Protein AF-A0A0D1YQV4-F1 (afdb_monomer)

Solvent-accessible surface area (backbone atoms only — not comparable to full-atom values): 5300 Å² total; per-residue (Å²): 132,82,82,80,51,70,55,59,49,33,53,49,52,36,55,50,46,54,54,51,51,53,48,48,54,52,49,48,52,52,44,51,52,50,48,54,50,53,71,70,69,55,96,49,102,57,44,67,62,52,48,53,51,51,55,49,52,45,53,50,53,52,52,51,48,57,56,44,52,57,54,41,51,54,33,47,53,53,33,51,52,39,52,51,54,58,47,51,55,50,68,77,54,66,131

Radius of gyration: 21.6 Å; Cα contacts (8 Å, |Δi|>4): 44; chains: 1; bounding box: 45×20×64 Å

Organism: NCBI:txid253628

Mean predicted aligned error: 5.51 Å

InterPro domains:
  IPR004226 Tubulin binding cofactor A [PF02970] (3-83)
  IPR004226 Tubulin binding cofactor A [PTHR21500] (3-83)
  IPR036126 Tubulin binding cofactor A superfamily [SSF46988] (6-83)

Foldseek 3Di:
DDDDDQLVVLVVQLVVLVVVLVVLVVVLVVLVVVLVVLVVPDDDPCSVVVNVVSVVVSVVSVVVSVVSVVSNVVSVVSNVVVVVVVVVVCVVDPD

Nearest PDB structures (foldseek):
  4j7k-assembly1_A  TM=8.235E-01  e=1.544E+00  Bacillus anthracis str. Sterne
  6ixe-assembly1_A  TM=8.505E-01  e=2.251E+00  Homo sapiens
  4j10-assembly1_A  TM=8.281E-01  e=1.985E+00  Bacillus anthracis str. Sterne
  5ofa-assembly1_B  TM=8.234E-01  e=3.082E+00  Homo sapiens
  6z6f-assembly1_C  TM=5.660E-01  e=5.095E+00  Saccharomyces cerevisiae S288C

Secondary structure (DSSP, 8-state):
-PPPPHHHHHHHHHHHHHHHHHHHHHHHHHHHHHHHHHHHH---TTHHHHHHHHHHHHHHHHHHHHHHHHHHHHHHHHHHHHHHHHHHHHHHS--

pLDDT: mean 91.84, std 10.11, range [60.81, 98.75]

Sequence (95 aa):
MAPPSKLAIATSVVRRLMKEEASYHKEIEQQQIRIQTMENSGDGENVEYELKQEKQALAETRTVLISMKGKIQKAINQLEEEIVCGALSRLWNPL

Structure (mmCIF, N/CA/C/O backbone):
data_AF-A0A0D1YQV4-F1
#
_entry.id   AF-A0A0D1YQV4-F1
#
loop_
_atom_site.group_PDB
_atom_site.id
_atom_site.type_symbol
_atom_site.label_atom_id
_atom_site.label_alt_id
_atom_site.label_comp_id
_atom_site.label_asym_id
_atom_site.label_entity_id
_atom_site.label_seq_id
_atom_site.pdbx_PDB_ins_code
_atom_site.Cartn_x
_atom_site.Cartn_y
_atom_site.Cartn_z
_atom_site.occupancy
_atom_site.B_iso_or_equiv
_atom_site.auth_seq_id
_atom_site.auth_comp_id
_atom_site.auth_asym_id
_atom_site.auth_atom_id
_atom_site.pdbx_PDB_model_num
ATOM 1 N N . MET A 1 1 ? 27.003 12.938 -12.833 1.00 80.56 1 MET A N 1
ATOM 2 C CA . MET A 1 1 ? 26.443 11.582 -13.048 1.00 80.56 1 MET A CA 1
ATOM 3 C C . MET A 1 1 ? 25.544 11.626 -14.269 1.00 80.56 1 MET A C 1
ATOM 5 O O . MET A 1 1 ? 24.892 12.644 -14.465 1.00 80.56 1 MET A O 1
ATOM 9 N N . ALA A 1 2 ? 25.525 10.569 -15.082 1.00 84.94 2 ALA A N 1
ATOM 10 C CA . ALA A 1 2 ? 24.562 10.461 -16.175 1.00 84.94 2 ALA A CA 1
ATOM 11 C C . ALA A 1 2 ? 23.140 10.256 -15.615 1.00 84.94 2 ALA A C 1
ATOM 13 O O . ALA A 1 2 ? 22.999 9.644 -14.549 1.00 84.94 2 ALA A O 1
ATOM 14 N N . PRO A 1 3 ? 22.095 10.761 -16.293 1.00 89.75 3 PRO A N 1
ATOM 15 C CA . PRO A 1 3 ? 20.719 10.511 -15.885 1.00 89.75 3 PRO A CA 1
ATOM 16 C C . PRO A 1 3 ? 20.381 9.011 -15.988 1.00 89.75 3 PRO A C 1
ATOM 18 O O . PRO A 1 3 ? 20.919 8.317 -16.855 1.00 89.75 3 PRO A O 1
ATOM 21 N N . PRO A 1 4 ? 19.495 8.490 -15.119 1.00 92.56 4 PRO A N 1
ATOM 22 C CA . PRO A 1 4 ? 19.059 7.101 -15.191 1.00 92.56 4 PRO A CA 1
ATOM 23 C C . PRO A 1 4 ? 18.291 6.825 -16.490 1.00 92.56 4 PRO A C 1
ATOM 25 O O . PRO A 1 4 ? 17.602 7.695 -17.022 1.00 92.56 4 PRO A O 1
ATOM 28 N N . SER A 1 5 ? 18.385 5.590 -16.988 1.00 94.62 5 SER A N 1
ATOM 29 C CA . SER A 1 5 ? 17.624 5.158 -18.163 1.00 94.62 5 SER A CA 1
ATOM 30 C C . SER A 1 5 ? 16.126 5.065 -17.860 1.00 94.62 5 SER A C 1
ATOM 32 O O . SER A 1 5 ? 15.720 4.879 -16.711 1.00 94.62 5 SER A O 1
ATOM 34 N N . LYS A 1 6 ? 15.291 5.122 -18.904 1.00 94.31 6 LYS A N 1
ATOM 35 C CA . LYS A 1 6 ? 13.835 4.949 -18.776 1.00 94.31 6 LYS A CA 1
ATOM 36 C C . LYS A 1 6 ? 13.461 3.623 -18.104 1.00 94.31 6 LYS A C 1
ATOM 38 O O . LYS A 1 6 ? 12.672 3.622 -17.164 1.00 94.31 6 LYS A O 1
ATOM 43 N N . LEU A 1 7 ? 14.124 2.527 -18.483 1.00 95.38 7 LEU A N 1
ATOM 44 C CA . LEU A 1 7 ? 13.963 1.218 -17.843 1.00 95.38 7 LEU A CA 1
ATOM 45 C C . LEU A 1 7 ? 14.301 1.247 -16.340 1.00 95.38 7 LEU A C 1
ATOM 47 O O . LEU A 1 7 ? 13.565 0.686 -15.524 1.00 95.38 7 LEU A O 1
ATOM 51 N N . ALA A 1 8 ? 15.393 1.919 -15.954 1.00 95.94 8 ALA A N 1
ATOM 52 C CA . ALA A 1 8 ? 15.778 2.051 -14.548 1.00 95.94 8 ALA A CA 1
ATOM 53 C C . ALA A 1 8 ? 14.753 2.878 -13.752 1.00 95.94 8 ALA A C 1
ATOM 55 O O . ALA A 1 8 ? 14.420 2.527 -12.617 1.00 95.94 8 ALA A O 1
ATOM 56 N N . ILE A 1 9 ? 14.210 3.938 -14.358 1.00 97.31 9 ILE A N 1
ATOM 57 C CA . ILE A 1 9 ? 13.140 4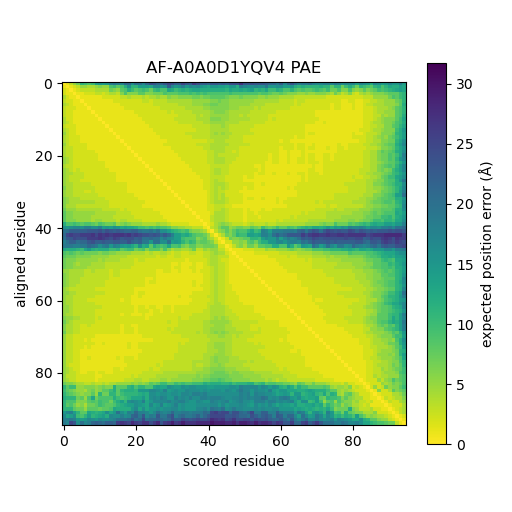.753 -13.771 1.00 97.31 9 ILE A CA 1
ATOM 58 C C . ILE A 1 9 ? 11.872 3.909 -13.583 1.00 97.31 9 ILE A C 1
ATOM 60 O O . ILE A 1 9 ? 11.362 3.840 -12.465 1.00 97.31 9 ILE A O 1
ATOM 64 N N . ALA A 1 10 ? 11.399 3.217 -14.625 1.00 97.38 10 ALA A N 1
ATOM 65 C CA . ALA A 1 10 ? 10.199 2.377 -14.565 1.00 97.38 10 ALA A CA 1
ATOM 66 C C . ALA A 1 10 ? 10.320 1.276 -13.494 1.00 97.38 10 ALA A C 1
ATOM 68 O O . ALA A 1 10 ? 9.420 1.091 -12.674 1.00 97.38 10 ALA A O 1
ATOM 69 N N . THR A 1 11 ? 11.486 0.625 -13.413 1.00 98.12 11 THR A N 1
ATOM 70 C CA . THR A 1 11 ? 11.782 -0.381 -12.378 1.00 98.12 11 THR A CA 1
ATOM 71 C C . THR A 1 11 ? 11.701 0.209 -10.965 1.00 98.12 11 THR A C 1
ATOM 73 O O . THR A 1 11 ? 11.169 -0.417 -10.045 1.00 98.12 11 THR A O 1
ATOM 76 N N . SER A 1 12 ? 12.228 1.422 -10.771 1.00 98.31 12 SER A N 1
ATOM 77 C CA . SER A 1 12 ? 12.196 2.117 -9.478 1.00 98.31 12 SER A CA 1
ATOM 78 C C . SER A 1 12 ? 10.769 2.465 -9.047 1.00 98.31 12 SER A C 1
ATOM 80 O O . SER A 1 12 ? 10.411 2.280 -7.880 1.00 98.31 12 SER A O 1
ATOM 82 N N . VAL A 1 13 ? 9.928 2.898 -9.993 1.00 98.44 13 VAL A N 1
ATOM 83 C CA . VAL A 1 13 ? 8.513 3.202 -9.741 1.00 98.44 13 VAL A CA 1
ATOM 84 C C . VAL A 1 13 ? 7.766 1.963 -9.248 1.00 98.44 13 VAL A C 1
ATOM 86 O O . VAL A 1 13 ? 7.159 2.030 -8.179 1.00 98.44 13 VAL A O 1
ATOM 89 N N . VAL A 1 14 ? 7.865 0.830 -9.956 1.00 98.31 14 VAL A N 1
ATOM 90 C CA . VAL A 1 14 ? 7.222 -0.433 -9.539 1.00 98.31 14 VAL A CA 1
ATOM 91 C C . VAL A 1 14 ? 7.689 -0.838 -8.140 1.00 98.31 14 VAL A C 1
ATOM 93 O O . VAL A 1 14 ? 6.869 -1.093 -7.260 1.00 98.31 14 VAL A O 1
ATOM 96 N N . ARG A 1 15 ? 9.005 -0.810 -7.886 1.00 98.62 15 ARG A N 1
ATOM 97 C CA . ARG A 1 15 ? 9.571 -1.173 -6.578 1.00 98.62 15 ARG A CA 1
ATOM 98 C C . ARG A 1 15 ? 9.024 -0.309 -5.443 1.00 98.62 15 ARG A C 1
ATOM 100 O O . ARG A 1 15 ? 8.769 -0.828 -4.358 1.00 98.62 15 ARG A O 1
ATOM 107 N N . ARG A 1 16 ? 8.883 1.003 -5.656 1.00 98.69 16 ARG A N 1
ATOM 108 C CA . ARG A 1 16 ? 8.338 1.912 -4.640 1.00 98.69 16 ARG A CA 1
ATOM 109 C C . ARG A 1 16 ? 6.867 1.613 -4.369 1.00 98.69 16 ARG A C 1
ATOM 111 O O . ARG A 1 16 ? 6.502 1.492 -3.206 1.00 98.69 16 ARG A O 1
ATOM 118 N N . LEU A 1 17 ? 6.063 1.446 -5.417 1.00 98.38 17 LEU A N 1
ATOM 119 C CA . LEU A 1 17 ? 4.633 1.173 -5.272 1.00 98.38 17 LEU A CA 1
ATOM 120 C C . LEU A 1 17 ? 4.375 -0.167 -4.570 1.00 98.38 17 LEU A C 1
ATOM 122 O O . LEU A 1 17 ? 3.532 -0.229 -3.687 1.00 98.38 17 LEU A O 1
ATOM 126 N N . MET A 1 18 ? 5.152 -1.214 -4.870 1.00 97.75 18 MET A N 1
ATOM 127 C CA . MET A 1 18 ? 5.048 -2.493 -4.152 1.00 97.75 18 MET A CA 1
ATOM 128 C C . MET A 1 18 ? 5.388 -2.365 -2.661 1.00 97.75 18 MET A C 1
ATOM 130 O O . MET A 1 18 ? 4.760 -3.002 -1.820 1.00 97.75 18 MET A O 1
ATOM 134 N N . LYS A 1 19 ? 6.385 -1.541 -2.305 1.00 98.38 19 LYS A N 1
ATOM 135 C CA . LYS A 1 19 ? 6.698 -1.268 -0.892 1.00 98.38 19 LYS A CA 1
ATOM 136 C C . LYS A 1 19 ? 5.560 -0.525 -0.194 1.00 98.38 19 LYS A C 1
ATOM 138 O O . LYS A 1 19 ? 5.285 -0.802 0.968 1.00 98.38 19 LYS A O 1
ATOM 143 N N . GLU A 1 20 ? 4.922 0.402 -0.898 1.00 98.31 20 GLU A N 1
ATOM 144 C CA . GLU A 1 20 ? 3.766 1.150 -0.406 1.00 98.31 20 GLU A CA 1
ATOM 145 C C . GLU A 1 20 ? 2.553 0.225 -0.205 1.00 98.31 20 GLU A C 1
ATOM 147 O O . GLU A 1 20 ? 1.991 0.184 0.885 1.00 98.31 20 GLU A O 1
ATOM 152 N N . GLU A 1 21 ? 2.221 -0.623 -1.183 1.00 97.88 21 GLU A N 1
ATOM 153 C CA . GLU A 1 21 ? 1.185 -1.660 -1.049 1.00 97.88 21 GLU A CA 1
ATOM 154 C C . GLU A 1 21 ? 1.451 -2.591 0.142 1.00 97.88 21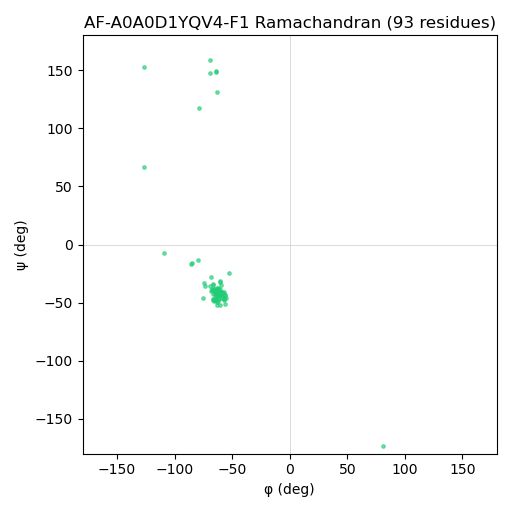 GLU A C 1
ATOM 156 O O . GLU A 1 21 ? 0.561 -2.832 0.959 1.00 97.88 21 GLU A O 1
ATOM 161 N N . ALA A 1 22 ? 2.692 -3.061 0.297 1.00 97.88 22 ALA A N 1
ATOM 162 C CA . ALA A 1 22 ? 3.078 -3.893 1.432 1.00 97.88 22 ALA A CA 1
ATOM 163 C C . ALA A 1 22 ? 2.895 -3.173 2.781 1.00 97.88 22 ALA A C 1
ATOM 165 O O . ALA A 1 22 ? 2.600 -3.822 3.785 1.00 97.88 22 ALA A O 1
ATOM 166 N N . SER A 1 23 ? 3.058 -1.846 2.824 1.00 98.31 23 SER A N 1
ATOM 167 C CA . SER A 1 23 ? 2.813 -1.065 4.040 1.00 98.31 23 SER A CA 1
ATOM 168 C C . SER A 1 23 ? 1.326 -1.020 4.406 1.00 98.31 23 SER A C 1
ATOM 170 O O . SER A 1 23 ? 0.996 -1.250 5.567 1.00 98.31 23 SER A O 1
ATOM 172 N N . TYR A 1 24 ? 0.430 -0.877 3.423 1.00 98.31 24 TYR A N 1
ATOM 173 C CA . TYR A 1 24 ? -1.017 -0.914 3.657 1.00 98.31 24 TYR A CA 1
ATOM 174 C C . TYR A 1 24 ? -1.511 -2.289 4.109 1.00 98.31 24 TYR A C 1
ATOM 176 O O . TYR A 1 24 ? -2.403 -2.374 4.949 1.00 98.31 24 TYR A O 1
ATOM 184 N N . HIS A 1 25 ? -0.915 -3.377 3.615 1.00 98.19 25 HIS A N 1
ATOM 185 C CA . HIS A 1 25 ? -1.216 -4.715 4.131 1.00 98.19 25 HIS A CA 1
ATOM 186 C C . HIS A 1 25 ? -0.878 -4.856 5.620 1.00 98.19 25 HIS A C 1
ATOM 188 O O . HIS A 1 25 ? -1.689 -5.385 6.378 1.00 98.19 25 HIS A O 1
ATOM 194 N N . LYS A 1 26 ? 0.284 -4.346 6.045 1.00 98.50 26 LYS A N 1
ATOM 195 C CA . LYS A 1 26 ? 0.678 -4.343 7.462 1.00 98.50 26 LYS A CA 1
ATOM 196 C C . LYS A 1 26 ? -0.231 -3.459 8.309 1.00 98.50 26 LYS A C 1
ATOM 198 O O . LYS A 1 26 ? -0.566 -3.824 9.428 1.00 98.50 26 LYS A O 1
ATOM 203 N N . GLU A 1 27 ? -0.628 -2.303 7.788 1.00 98.50 27 GLU A N 1
ATOM 204 C CA . GLU A 1 27 ? -1.542 -1.400 8.486 1.00 98.50 27 GLU A CA 1
ATOM 205 C C . GLU A 1 27 ? -2.913 -2.049 8.713 1.00 98.50 27 GLU A C 1
ATOM 207 O O . GLU A 1 27 ? -3.421 -2.009 9.831 1.00 98.50 27 GLU A O 1
ATOM 212 N N . ILE A 1 28 ? -3.457 -2.730 7.698 1.00 98.62 28 ILE A N 1
ATOM 213 C CA . ILE A 1 28 ? -4.705 -3.499 7.807 1.00 98.62 28 ILE A CA 1
ATOM 214 C C . ILE A 1 28 ? -4.605 -4.560 8.907 1.00 98.62 28 ILE A C 1
ATOM 216 O O . ILE A 1 28 ? -5.514 -4.670 9.726 1.00 98.62 28 ILE A O 1
ATOM 220 N N . GLU A 1 29 ? -3.510 -5.322 8.947 1.00 98.62 29 GLU A N 1
ATOM 221 C CA . GLU A 1 29 ? -3.282 -6.338 9.981 1.00 98.62 29 GLU A CA 1
ATOM 222 C C . GLU A 1 29 ? -3.272 -5.708 11.384 1.00 98.62 29 GLU A C 1
ATOM 224 O O . GLU A 1 29 ? -3.958 -6.175 12.292 1.00 98.62 29 GLU A O 1
ATOM 229 N N . GLN A 1 30 ? -2.564 -4.589 11.554 1.00 98.62 30 GLN A N 1
ATOM 230 C CA . GLN A 1 30 ? -2.504 -3.871 12.828 1.00 98.62 30 GLN A CA 1
ATOM 231 C C . GLN A 1 30 ? -3.866 -3.304 13.254 1.00 98.62 30 GLN A C 1
ATOM 233 O O . GLN A 1 30 ? -4.228 -3.413 14.425 1.00 98.62 30 GLN A O 1
ATOM 238 N N . GLN A 1 31 ? -4.629 -2.722 12.325 1.00 98.69 31 GLN A N 1
ATOM 239 C CA . GLN A 1 31 ? -5.990 -2.234 12.575 1.00 98.69 31 GLN A CA 1
ATOM 240 C C . GLN A 1 31 ? -6.915 -3.383 12.992 1.00 98.69 31 GLN A C 1
ATOM 242 O O . GLN A 1 31 ? -7.664 -3.256 13.957 1.00 98.69 31 GLN A O 1
ATOM 247 N N . GLN A 1 32 ? -6.831 -4.536 12.320 1.00 98.50 32 GLN A N 1
ATOM 248 C CA . GLN A 1 32 ? -7.612 -5.726 12.671 1.00 98.50 32 GLN A CA 1
ATOM 249 C C . GLN A 1 32 ? -7.291 -6.229 14.083 1.00 98.50 32 GLN A C 1
ATOM 251 O O . GLN A 1 32 ? -8.213 -6.530 14.839 1.00 98.50 32 GLN A O 1
ATOM 256 N N . ILE A 1 33 ? -6.011 -6.256 14.466 1.00 98.12 33 ILE A N 1
ATOM 257 C CA . ILE A 1 33 ? -5.586 -6.624 15.824 1.00 98.12 33 ILE A CA 1
ATOM 258 C C . ILE A 1 33 ? -6.142 -5.637 16.861 1.00 98.12 33 ILE A C 1
ATOM 260 O 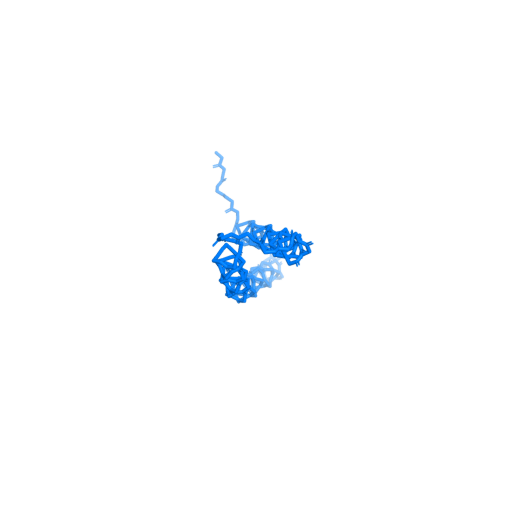O . ILE A 1 33 ? -6.652 -6.061 17.901 1.00 98.12 33 ILE A O 1
ATOM 264 N N . ARG A 1 34 ? -6.078 -4.323 16.595 1.00 96.56 34 ARG A N 1
ATOM 265 C CA . ARG A 1 34 ? -6.636 -3.299 17.496 1.00 96.56 34 ARG A CA 1
ATOM 266 C C . ARG A 1 34 ? -8.148 -3.436 17.652 1.00 96.56 34 ARG A C 1
ATOM 268 O O . ARG A 1 34 ? -8.630 -3.430 18.780 1.00 96.56 34 ARG A O 1
ATOM 275 N N . ILE A 1 35 ? -8.873 -3.632 16.550 1.00 96.69 35 ILE A N 1
ATOM 276 C CA . ILE A 1 35 ? -10.324 -3.879 16.548 1.00 96.69 35 ILE A CA 1
ATOM 277 C C . ILE A 1 35 ? -10.659 -5.092 17.413 1.00 96.69 35 ILE A C 1
ATOM 279 O O . ILE A 1 35 ? -11.471 -4.976 18.325 1.00 96.69 35 ILE A O 1
ATOM 283 N N . GLN A 1 36 ? -9.988 -6.223 17.187 1.00 96.19 36 GLN A N 1
ATOM 284 C CA . GLN A 1 36 ? -10.230 -7.443 17.955 1.00 96.19 36 GLN A CA 1
ATOM 285 C C . GLN A 1 36 ? -9.911 -7.255 19.445 1.00 96.19 36 GLN A C 1
ATOM 287 O O . GLN A 1 36 ? -10.615 -7.772 20.308 1.00 96.19 36 GLN A O 1
ATOM 292 N N . THR A 1 37 ? -8.859 -6.499 19.763 1.00 94.25 37 THR A N 1
ATOM 293 C CA . THR A 1 37 ? -8.503 -6.184 21.151 1.00 94.25 37 THR A CA 1
ATOM 294 C C . THR A 1 37 ? -9.605 -5.361 21.817 1.00 94.25 37 THR A C 1
ATOM 296 O O . THR A 1 37 ? -10.043 -5.722 22.907 1.00 94.25 37 THR A O 1
ATOM 299 N N . MET 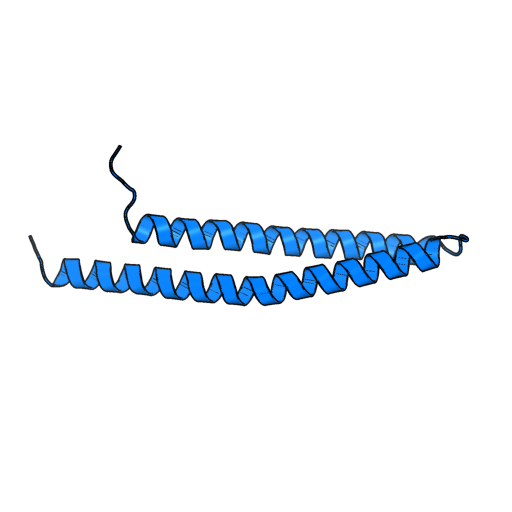A 1 38 ? -10.104 -4.310 21.158 1.00 93.44 38 MET A N 1
ATOM 300 C CA . MET A 1 38 ? -11.203 -3.483 21.673 1.00 93.44 38 MET A CA 1
ATOM 301 C C . MET A 1 38 ? -12.496 -4.287 21.848 1.00 93.44 38 MET A C 1
ATOM 303 O O . MET A 1 38 ? -13.126 -4.190 22.895 1.00 93.44 38 MET A O 1
ATOM 307 N N . GLU A 1 39 ? -12.845 -5.145 20.884 1.00 92.19 39 GLU A N 1
ATOM 308 C CA . GLU A 1 39 ? -14.019 -6.029 20.969 1.00 92.19 39 GLU A CA 1
ATOM 309 C C . GLU A 1 39 ? -13.947 -6.994 22.167 1.00 92.19 39 GLU A C 1
ATOM 311 O O . GLU A 1 39 ? -14.971 -7.302 22.773 1.00 92.19 39 GLU A O 1
ATOM 316 N N . ASN A 1 40 ? -12.744 -7.429 22.554 1.00 90.62 40 ASN A N 1
ATOM 317 C CA . ASN A 1 40 ? -12.530 -8.313 23.704 1.00 90.62 40 ASN A CA 1
ATOM 318 C C . ASN A 1 40 ? -12.418 -7.576 25.051 1.00 90.62 40 ASN A C 1
ATOM 320 O O . ASN A 1 40 ? -12.482 -8.220 26.097 1.00 90.62 40 ASN A O 1
ATOM 324 N N . SER A 1 41 ? -12.204 -6.257 25.043 1.00 83.56 41 SER A N 1
ATOM 325 C CA . SER A 1 41 ? -11.929 -5.468 26.255 1.00 83.56 41 SER A CA 1
ATOM 326 C C . SER A 1 41 ? -13.191 -5.128 27.066 1.00 83.56 41 SER A C 1
ATOM 328 O O . SER A 1 41 ? -13.072 -4.736 28.225 1.00 83.56 41 SER A O 1
ATOM 330 N N . GLY A 1 42 ? -14.387 -5.324 26.496 1.00 69.62 42 GLY A N 1
ATOM 331 C CA . GLY A 1 42 ? -15.677 -5.036 27.137 1.00 69.62 42 GLY A CA 1
ATOM 332 C C . GLY A 1 42 ? -16.093 -3.559 27.088 1.00 69.62 42 GLY A C 1
ATOM 333 O O . GLY A 1 42 ? -15.448 -2.737 26.436 1.00 69.62 42 GLY A O 1
ATOM 334 N N . ASP A 1 43 ? -17.194 -3.235 27.774 1.00 64.94 43 ASP A N 1
ATOM 335 C CA . ASP A 1 43 ? -17.823 -1.910 27.730 1.00 64.94 43 ASP A CA 1
ATOM 336 C C . ASP A 1 43 ? -17.088 -0.889 28.614 1.00 64.94 43 ASP A C 1
ATOM 338 O O . ASP A 1 43 ? -17.034 -1.001 29.840 1.00 64.94 43 ASP A O 1
ATOM 342 N N . GLY A 1 44 ? -16.564 0.153 27.972 1.00 66.44 44 GLY A N 1
ATOM 343 C CA . GLY A 1 44 ? -16.189 1.423 28.586 1.00 66.44 44 GLY A CA 1
ATOM 344 C C . GLY A 1 44 ? -16.868 2.559 27.824 1.00 66.44 44 GLY A C 1
ATOM 345 O O . GLY A 1 44 ? -17.137 2.417 26.633 1.00 66.44 44 GLY A O 1
ATOM 346 N N . GLU A 1 45 ? -17.129 3.688 28.489 1.00 71.62 45 GLU A N 1
ATOM 347 C CA . GLU A 1 45 ? -17.940 4.803 27.956 1.00 71.62 45 GLU A CA 1
ATOM 348 C C . GLU A 1 45 ? -17.474 5.311 26.573 1.00 71.62 45 GLU A C 1
ATOM 350 O O . GLU A 1 45 ? -18.278 5.825 25.800 1.00 71.62 45 GLU A O 1
ATOM 355 N N . ASN A 1 46 ? -16.198 5.102 26.222 1.00 81.88 46 ASN A N 1
ATOM 356 C CA . ASN A 1 46 ? -15.604 5.532 24.954 1.00 81.88 46 ASN A CA 1
ATOM 357 C C . ASN A 1 46 ? -15.270 4.394 23.964 1.00 81.88 46 ASN A C 1
ATOM 359 O O . ASN A 1 46 ? -14.907 4.667 22.819 1.00 81.88 46 ASN A O 1
ATOM 363 N N . VAL A 1 47 ? -15.393 3.123 24.369 1.00 87.06 47 VAL A N 1
ATOM 364 C CA . VAL A 1 47 ? -14.911 1.967 23.584 1.00 87.06 47 VAL A CA 1
ATOM 365 C C . VAL A 1 47 ? -15.712 1.789 22.293 1.00 87.06 47 VAL A C 1
ATOM 367 O O . VAL A 1 47 ? -15.137 1.518 21.242 1.00 87.06 47 VAL A O 1
ATOM 370 N N . GLU A 1 48 ? -17.031 1.996 22.329 1.00 89.81 48 GLU A N 1
ATOM 371 C CA . GLU A 1 48 ? -17.879 1.870 21.136 1.00 89.81 48 GLU A CA 1
ATOM 372 C C . GLU A 1 48 ? -17.540 2.930 20.075 1.00 89.81 48 GLU A C 1
ATOM 374 O O . GLU A 1 48 ? -17.465 2.633 18.876 1.00 89.81 48 GLU A O 1
ATOM 379 N N . TYR A 1 49 ? -17.284 4.166 20.514 1.00 92.81 49 TYR A N 1
ATOM 380 C CA . TYR A 1 49 ? -16.887 5.253 19.626 1.00 92.81 49 TYR A CA 1
ATOM 381 C C . TYR A 1 49 ? -15.513 4.988 18.998 1.00 92.81 49 TYR A C 1
ATOM 383 O O . TYR A 1 49 ? -15.362 5.090 17.778 1.00 92.81 49 TYR A O 1
ATOM 391 N N . GLU A 1 50 ? -14.528 4.589 19.805 1.00 93.69 50 GLU A N 1
ATOM 392 C CA . GLU A 1 50 ? -13.181 4.240 19.338 1.00 93.69 50 GLU A CA 1
ATOM 393 C C . GLU A 1 50 ? -13.205 3.055 18.361 1.00 93.69 50 GLU A C 1
ATOM 395 O O . GLU A 1 50 ? -12.592 3.115 17.291 1.00 93.69 50 GLU A O 1
ATOM 400 N N . LEU A 1 51 ? -13.998 2.020 18.653 1.00 95.50 51 LEU A N 1
ATOM 401 C CA . LEU A 1 51 ? -14.175 0.865 17.776 1.00 95.50 51 LEU A CA 1
ATOM 402 C C . LEU A 1 51 ? -14.765 1.259 16.417 1.00 95.50 51 LEU A C 1
ATOM 404 O O . LEU A 1 51 ? -14.319 0.769 15.375 1.00 95.50 51 LEU A O 1
ATOM 408 N N . LYS A 1 52 ? -15.767 2.145 16.406 1.00 95.69 52 LYS A N 1
ATOM 409 C CA . LYS A 1 52 ? -16.365 2.649 15.164 1.00 95.69 52 LYS A CA 1
ATOM 410 C C . LYS A 1 52 ? -15.347 3.427 14.331 1.00 95.69 52 LYS A C 1
ATOM 412 O O . LYS A 1 52 ? -15.287 3.225 13.117 1.00 95.69 52 LYS A O 1
ATOM 417 N N . GLN A 1 53 ? -14.541 4.269 14.973 1.00 97.50 53 GLN A N 1
ATOM 418 C CA . GLN A 1 53 ? -13.495 5.042 14.302 1.00 97.50 53 GLN A CA 1
ATOM 419 C C . GLN A 1 53 ? -12.417 4.137 13.702 1.00 97.50 53 GLN A C 1
ATOM 421 O O . GLN A 1 53 ? -12.049 4.310 12.542 1.00 97.50 53 GLN A O 1
ATOM 426 N N . GLU A 1 54 ? -11.969 3.119 14.433 1.00 97.88 54 GLU A N 1
ATOM 427 C CA . GLU A 1 54 ? -10.959 2.188 13.924 1.00 97.88 54 GLU A CA 1
ATOM 428 C C . GLU A 1 54 ? -11.497 1.336 12.762 1.00 97.88 54 GLU A C 1
ATOM 430 O O . GLU A 1 54 ? -10.800 1.109 11.771 1.00 97.88 54 GLU A O 1
ATOM 435 N N . LYS A 1 5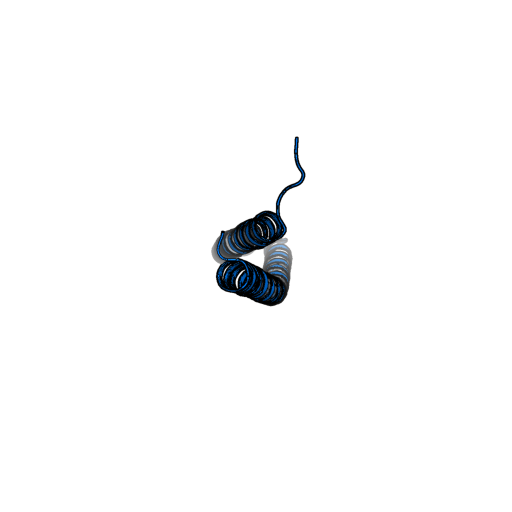5 ? -12.769 0.911 12.821 1.00 98.25 55 LYS A N 1
ATOM 436 C CA . LYS A 1 55 ? -13.439 0.217 11.704 1.00 98.25 55 LYS A CA 1
ATOM 437 C C . LYS A 1 55 ? -13.547 1.100 10.459 1.00 98.25 55 LYS A C 1
ATOM 439 O O . LYS A 1 55 ? -13.356 0.603 9.347 1.00 98.25 55 LYS A O 1
ATOM 444 N N . GLN A 1 56 ? -13.825 2.390 10.639 1.00 98.50 56 GLN A N 1
ATOM 445 C CA . GLN A 1 56 ? -13.848 3.363 9.548 1.00 98.50 56 GLN A CA 1
ATOM 446 C C . GLN A 1 56 ? -12.450 3.546 8.939 1.00 98.50 56 GLN A C 1
ATOM 448 O O . GLN A 1 56 ? -12.300 3.429 7.723 1.00 98.50 56 GLN A O 1
ATOM 453 N N . ALA A 1 57 ? -11.420 3.724 9.770 1.00 98.38 57 ALA A N 1
ATOM 454 C CA . ALA A 1 57 ? -10.033 3.821 9.315 1.00 98.38 57 ALA A CA 1
ATOM 455 C C . ALA A 1 57 ? -9.603 2.573 8.521 1.00 98.38 57 ALA A C 1
ATOM 457 O O . ALA A 1 57 ? -9.016 2.689 7.446 1.00 98.38 57 ALA A O 1
ATOM 458 N N . LEU A 1 58 ? -9.982 1.373 8.976 1.00 98.75 58 LEU A N 1
ATOM 459 C CA . LEU A 1 58 ? -9.735 0.128 8.244 1.00 98.75 58 LEU A CA 1
ATOM 460 C C . LEU A 1 58 ? -10.408 0.105 6.861 1.00 98.75 58 LEU A C 1
ATOM 462 O O . LEU A 1 58 ? -9.820 -0.371 5.883 1.00 98.75 58 LEU A O 1
ATOM 466 N N . ALA A 1 59 ? -11.642 0.600 6.753 1.00 98.62 59 ALA A N 1
ATOM 467 C CA . ALA A 1 59 ? -12.342 0.692 5.472 1.00 98.62 59 ALA A CA 1
ATOM 468 C C . ALA A 1 59 ? -11.651 1.677 4.509 1.00 98.62 59 ALA A C 1
ATOM 470 O O . ALA A 1 59 ? -11.529 1.401 3.309 1.00 98.62 59 ALA A O 1
ATOM 471 N N . GLU A 1 60 ? -11.143 2.791 5.031 1.00 98.62 60 GLU A N 1
ATOM 472 C CA . GLU A 1 60 ? -10.379 3.777 4.267 1.00 98.62 60 GLU A CA 1
ATOM 473 C C . GLU A 1 60 ? -9.048 3.197 3.774 1.00 98.62 60 GLU A C 1
ATOM 475 O O . GLU A 1 60 ? -8.775 3.246 2.572 1.00 98.62 60 GLU A O 1
ATOM 480 N N . THR A 1 61 ? -8.271 2.535 4.639 1.00 98.44 61 THR A N 1
ATOM 481 C CA . T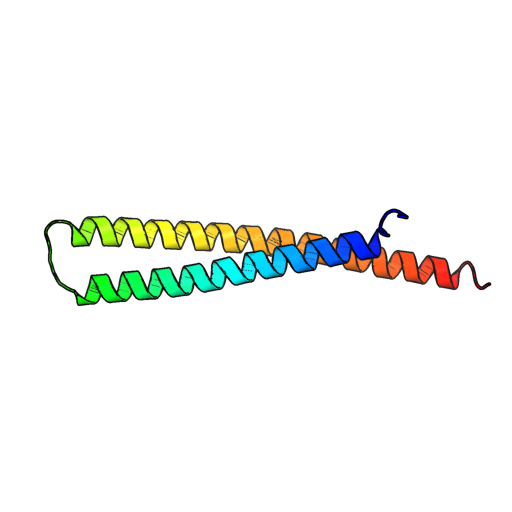HR A 1 61 ? -7.016 1.868 4.247 1.00 98.44 61 THR A CA 1
ATOM 482 C C . THR A 1 61 ? -7.258 0.810 3.163 1.00 98.44 61 THR A C 1
ATOM 484 O O . THR A 1 61 ? -6.518 0.737 2.179 1.00 98.44 61 THR A O 1
ATOM 487 N N . ARG A 1 62 ? -8.345 0.029 3.260 1.00 98.12 62 ARG A N 1
ATOM 488 C CA . ARG A 1 62 ? -8.741 -0.929 2.206 1.00 98.12 62 ARG A CA 1
ATOM 489 C C . ARG A 1 62 ? -9.081 -0.241 0.884 1.00 98.12 62 ARG A C 1
ATOM 491 O O . ARG A 1 62 ? -8.717 -0.747 -0.178 1.00 98.12 62 ARG A O 1
ATOM 498 N N . THR A 1 63 ? -9.741 0.912 0.934 1.00 97.88 63 THR A N 1
ATOM 499 C CA . THR A 1 63 ? -10.061 1.708 -0.261 1.00 97.88 63 THR A CA 1
ATOM 500 C C . THR A 1 63 ? -8.788 2.217 -0.937 1.00 97.88 63 THR A C 1
ATOM 502 O O . THR A 1 63 ? -8.639 2.108 -2.159 1.00 97.88 63 THR A O 1
ATOM 505 N N . VAL A 1 64 ? -7.825 2.699 -0.148 1.00 97.12 64 VAL A N 1
ATOM 506 C CA . VAL A 1 64 ? -6.509 3.112 -0.651 1.00 97.12 64 VAL A CA 1
ATOM 507 C C . VAL A 1 64 ? -5.772 1.933 -1.289 1.00 97.12 64 VAL A C 1
ATOM 509 O O . VAL A 1 64 ? -5.244 2.078 -2.393 1.00 97.12 64 VAL A O 1
ATOM 512 N N . LEU A 1 65 ? -5.800 0.751 -0.665 1.00 94.81 65 LEU A N 1
ATOM 513 C CA . LEU A 1 65 ? -5.180 -0.459 -1.209 1.00 94.81 65 LEU A CA 1
ATOM 514 C C . LEU A 1 65 ? -5.759 -0.845 -2.583 1.00 94.81 65 LEU A C 1
ATOM 516 O O . LEU A 1 65 ? -5.006 -1.201 -3.489 1.00 94.81 65 LEU A O 1
ATOM 520 N N . ILE A 1 66 ? -7.077 -0.732 -2.780 1.00 95.25 66 ILE A N 1
ATOM 521 C CA . ILE A 1 66 ? -7.714 -0.986 -4.087 1.00 95.25 66 ILE A CA 1
ATOM 522 C C . ILE A 1 66 ? -7.180 -0.015 -5.148 1.00 95.25 66 ILE A C 1
ATOM 524 O O . ILE A 1 66 ? -6.781 -0.441 -6.234 1.00 95.25 66 ILE A O 1
ATOM 528 N N . SER A 1 67 ? -7.116 1.282 -4.830 1.00 94.56 67 SER A N 1
ATOM 529 C CA . SER A 1 67 ? -6.536 2.291 -5.728 1.00 94.56 67 SER A CA 1
ATOM 530 C C . SER A 1 67 ? -5.059 2.003 -6.030 1.00 94.56 67 SER A C 1
ATOM 532 O O . SER A 1 67 ? -4.609 2.148 -7.171 1.00 94.56 67 SER A O 1
ATOM 534 N N . MET A 1 68 ? -4.304 1.538 -5.028 1.00 95.88 68 MET A N 1
ATOM 535 C CA . MET A 1 68 ? -2.885 1.213 -5.162 1.00 95.88 68 MET A CA 1
ATOM 536 C C . MET A 1 68 ? -2.637 0.086 -6.168 1.00 95.88 68 MET A C 1
ATOM 538 O O . MET A 1 68 ? -1.753 0.213 -7.015 1.00 95.88 68 MET A O 1
ATOM 542 N N . LYS A 1 69 ? -3.467 -0.963 -6.163 1.00 93.69 69 LYS A N 1
ATOM 543 C CA . LYS A 1 69 ? -3.369 -2.062 -7.139 1.00 93.69 69 LYS A CA 1
ATOM 544 C C . LYS A 1 69 ? -3.478 -1.571 -8.582 1.00 93.69 69 LYS A C 1
ATOM 546 O O . LYS A 1 69 ? -2.696 -1.987 -9.435 1.00 93.69 69 LYS A O 1
ATOM 551 N N . GLY A 1 70 ? -4.379 -0.624 -8.851 1.00 95.00 70 GLY A N 1
ATOM 552 C CA . GLY A 1 70 ? -4.497 0.003 -10.172 1.00 95.00 70 GLY A CA 1
ATOM 553 C C . GLY A 1 70 ? -3.237 0.778 -10.581 1.00 95.00 70 GLY A C 1
ATOM 554 O O . GLY A 1 70 ? -2.786 0.681 -11.724 1.00 95.00 70 GLY A O 1
ATOM 555 N N . LYS A 1 71 ? -2.622 1.510 -9.642 1.00 97.69 71 LYS A N 1
ATOM 556 C CA . LYS A 1 71 ? -1.357 2.231 -9.881 1.00 97.69 71 LYS A CA 1
ATOM 557 C C . LYS A 1 71 ? -0.201 1.272 -10.164 1.00 97.69 71 LYS A C 1
ATOM 559 O O . LYS A 1 71 ? 0.583 1.530 -11.076 1.00 97.69 71 LYS A O 1
ATOM 564 N N . ILE A 1 72 ? -0.114 0.173 -9.414 1.00 97.19 72 ILE A N 1
ATOM 565 C CA . ILE A 1 72 ? 0.896 -0.872 -9.614 1.00 97.19 72 ILE A CA 1
ATOM 566 C C . ILE A 1 72 ? 0.738 -1.504 -10.989 1.00 97.19 72 ILE A C 1
ATOM 568 O O . ILE A 1 72 ? 1.716 -1.562 -11.727 1.00 97.19 72 ILE A O 1
ATOM 572 N N . GLN A 1 73 ? -0.481 -1.891 -11.376 1.00 97.56 73 GLN A N 1
ATOM 573 C CA . GLN A 1 73 ? -0.714 -2.491 -12.687 1.00 97.56 73 GLN A CA 1
ATOM 574 C C . GLN A 1 73 ? -0.290 -1.553 -13.821 1.00 97.56 73 GLN A C 1
ATOM 576 O O . GLN A 1 73 ? 0.404 -1.966 -14.745 1.00 97.56 73 GLN A O 1
ATOM 581 N N . LYS A 1 74 ? -0.630 -0.262 -13.727 1.00 97.94 74 LYS A N 1
ATOM 582 C CA . LYS A 1 74 ? -0.190 0.732 -14.714 1.00 97.94 74 LYS A CA 1
ATOM 583 C C . LYS A 1 74 ? 1.339 0.851 -14.775 1.00 97.94 74 LYS A C 1
ATOM 585 O O . LYS A 1 74 ? 1.897 0.978 -15.861 1.00 97.94 74 LYS A O 1
ATOM 590 N N . ALA A 1 75 ? 2.016 0.815 -13.629 1.00 98.12 75 ALA A N 1
ATOM 591 C CA . ALA A 1 75 ? 3.474 0.871 -13.573 1.00 98.12 75 ALA A CA 1
ATOM 592 C C . ALA A 1 75 ? 4.139 -0.398 -14.133 1.00 98.12 75 ALA A C 1
ATOM 594 O O . ALA A 1 75 ? 5.185 -0.292 -14.770 1.00 98.12 75 ALA A O 1
ATOM 595 N N . ILE A 1 76 ? 3.532 -1.573 -13.930 1.00 97.88 76 ILE A N 1
ATOM 596 C CA . ILE A 1 76 ? 3.977 -2.839 -14.528 1.00 97.88 76 ILE A CA 1
ATOM 597 C C . ILE A 1 76 ? 3.864 -2.763 -16.050 1.00 97.88 76 ILE A C 1
ATOM 599 O O . ILE A 1 76 ? 4.862 -2.995 -16.724 1.00 97.88 76 ILE A O 1
ATOM 603 N N . ASN A 1 77 ? 2.717 -2.331 -16.582 1.00 97.50 77 ASN A N 1
ATOM 604 C CA . ASN A 1 77 ? 2.535 -2.176 -18.029 1.00 97.50 77 ASN A CA 1
ATOM 605 C C . ASN A 1 77 ? 3.605 -1.240 -18.628 1.00 97.50 77 ASN A C 1
ATOM 607 O O . ASN A 1 77 ? 4.219 -1.558 -19.642 1.00 97.50 77 ASN A O 1
ATOM 611 N N . GLN A 1 78 ?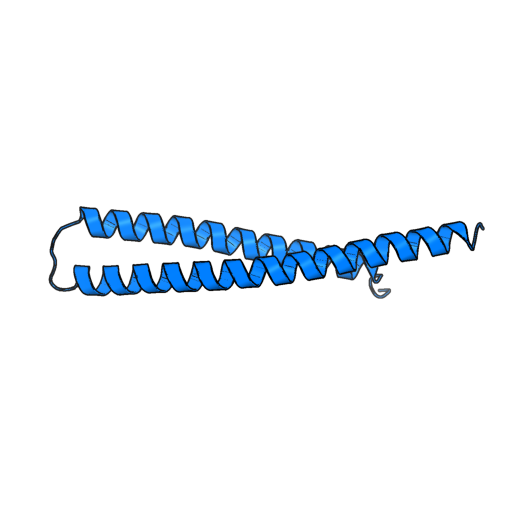 3.905 -0.119 -17.958 1.00 96.88 78 GLN A N 1
ATOM 612 C CA . GLN A 1 78 ? 4.961 0.799 -18.402 1.00 96.88 78 GLN A CA 1
ATOM 613 C C . GLN A 1 78 ? 6.356 0.156 -18.383 1.00 96.88 78 GLN A C 1
ATOM 615 O O . GLN A 1 78 ? 7.188 0.441 -19.245 1.00 96.88 78 GLN A O 1
ATOM 620 N N . LEU A 1 79 ? 6.643 -0.680 -17.383 1.00 97.56 79 LEU A N 1
ATOM 621 C CA . LEU A 1 79 ? 7.906 -1.406 -17.298 1.00 97.56 79 LEU A CA 1
ATOM 622 C C . LEU A 1 79 ? 8.032 -2.430 -18.434 1.00 97.56 79 LEU A C 1
ATOM 624 O O . LEU A 1 79 ? 9.093 -2.526 -19.048 1.00 97.56 79 LEU A O 1
ATOM 628 N N . GLU A 1 80 ? 6.959 -3.159 -18.733 1.00 96.56 80 GLU A N 1
ATOM 629 C CA . GLU A 1 80 ? 6.906 -4.120 -19.838 1.00 96.56 80 GLU A CA 1
ATOM 630 C C . GLU A 1 80 ? 7.138 -3.439 -21.195 1.00 96.56 80 GLU A C 1
ATOM 632 O O . GLU A 1 80 ? 7.948 -3.919 -21.990 1.00 96.56 80 GLU A O 1
ATOM 637 N N . GLU A 1 81 ? 6.522 -2.277 -21.431 1.00 95.44 81 GLU A N 1
ATOM 638 C CA . GLU A 1 81 ? 6.754 -1.464 -22.633 1.00 95.44 81 GLU A CA 1
ATOM 639 C C . GLU A 1 81 ? 8.234 -1.084 -22.802 1.00 95.44 81 GLU A C 1
ATOM 641 O O . GLU A 1 81 ? 8.802 -1.239 -23.886 1.00 95.44 81 GLU A O 1
ATOM 646 N N . GLU A 1 82 ? 8.890 -0.627 -21.731 1.00 94.88 82 GLU A N 1
ATOM 647 C CA . GLU A 1 82 ? 10.312 -0.257 -21.762 1.00 94.88 82 GLU A CA 1
ATOM 648 C C . GLU A 1 82 ? 11.224 -1.473 -22.007 1.00 94.88 82 GLU A C 1
ATOM 650 O O . GLU A 1 82 ? 12.247 -1.357 -22.691 1.00 94.88 82 GLU A O 1
ATOM 655 N N . ILE A 1 83 ? 10.851 -2.657 -21.506 1.00 94.44 83 ILE A N 1
ATOM 656 C CA . ILE A 1 83 ? 11.568 -3.912 -21.782 1.00 94.44 83 ILE A CA 1
ATOM 657 C C . ILE A 1 83 ? 11.459 -4.274 -23.268 1.00 94.44 83 ILE A C 1
ATOM 659 O O . ILE A 1 83 ? 12.483 -4.551 -23.899 1.00 94.44 83 ILE A O 1
ATOM 663 N N . VAL A 1 84 ? 10.252 -4.240 -23.841 1.00 90.19 84 VAL A N 1
ATOM 664 C CA . VAL A 1 84 ? 10.014 -4.570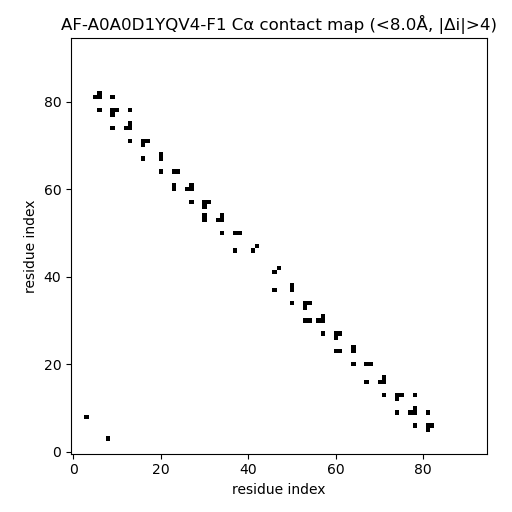 -25.257 1.00 90.19 84 VAL A CA 1
ATOM 665 C C . VAL A 1 84 ? 10.709 -3.567 -26.177 1.00 90.19 84 VAL A C 1
ATOM 667 O O . VAL A 1 84 ? 11.435 -3.965 -27.088 1.00 90.19 84 VAL A O 1
ATOM 670 N N . CYS A 1 85 ? 10.562 -2.268 -25.920 1.00 81.69 85 CYS A N 1
ATOM 671 C CA . CYS A 1 85 ? 11.179 -1.216 -26.730 1.00 81.69 85 CYS A CA 1
ATOM 672 C C . CYS A 1 85 ? 12.718 -1.288 -26.682 1.00 81.69 85 CYS A C 1
ATOM 674 O O . CYS A 1 85 ? 13.402 -1.185 -27.708 1.00 81.69 85 CYS A O 1
ATOM 676 N N . GLY A 1 86 ? 13.276 -1.569 -25.500 1.00 79.12 86 GLY A N 1
ATOM 677 C CA . GLY A 1 86 ? 14.707 -1.807 -25.326 1.00 79.12 86 GLY A CA 1
ATOM 678 C C . GLY A 1 86 ? 15.209 -3.106 -25.970 1.00 79.12 86 GLY A C 1
ATOM 679 O O . GLY A 1 86 ? 16.386 -3.185 -26.331 1.00 79.12 86 GLY A O 1
ATOM 680 N N . ALA A 1 87 ? 14.359 -4.127 -26.111 1.00 78.25 87 ALA A N 1
ATOM 681 C CA . ALA A 1 87 ? 14.684 -5.362 -26.825 1.00 78.25 87 ALA A CA 1
ATOM 682 C C . ALA A 1 87 ? 14.674 -5.148 -28.346 1.00 78.25 87 ALA A C 1
ATOM 684 O O . ALA A 1 87 ? 15.636 -5.514 -29.019 1.00 78.25 87 ALA A O 1
ATOM 685 N N . LEU A 1 88 ? 13.648 -4.479 -28.881 1.00 73.31 88 LEU A N 1
ATOM 686 C CA . LEU A 1 88 ? 13.543 -4.155 -30.307 1.00 73.31 88 LEU A CA 1
ATOM 687 C C . LEU A 1 88 ? 14.697 -3.268 -30.782 1.00 73.31 88 LEU A C 1
ATOM 689 O O . LEU A 1 88 ? 15.288 -3.550 -31.820 1.00 73.31 88 LE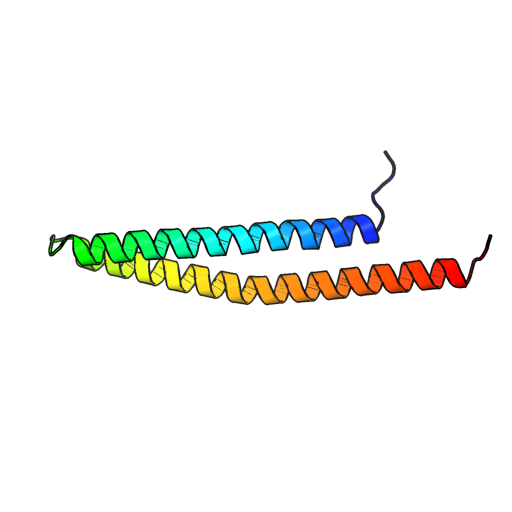U A O 1
ATOM 693 N N . SER A 1 89 ? 15.080 -2.261 -29.994 1.00 71.19 89 SER A N 1
ATOM 694 C CA . SER A 1 89 ? 16.221 -1.389 -30.315 1.00 71.19 89 SER A CA 1
ATOM 695 C C . SER A 1 89 ? 17.539 -2.166 -30.437 1.00 71.19 89 SER A C 1
ATOM 697 O O . SER A 1 89 ? 18.371 -1.843 -31.278 1.00 71.19 89 SER A O 1
ATOM 699 N N . ARG A 1 90 ? 17.723 -3.216 -29.623 1.00 78.38 90 ARG A N 1
ATOM 700 C CA . ARG A 1 90 ? 18.905 -4.094 -29.676 1.00 78.38 90 ARG A CA 1
ATOM 701 C C . ARG A 1 90 ? 18.886 -5.050 -30.865 1.00 78.38 90 ARG A C 1
ATOM 703 O O . ARG A 1 90 ? 19.943 -5.362 -31.394 1.00 78.38 90 ARG A O 1
ATOM 710 N N . LEU A 1 91 ? 17.704 -5.505 -31.277 1.00 76.12 91 LEU A N 1
ATOM 711 C CA . LEU A 1 91 ? 17.544 -6.362 -32.455 1.00 76.12 91 LEU A CA 1
ATOM 712 C C . LEU A 1 91 ? 17.734 -5.587 -33.766 1.00 76.12 91 LEU A C 1
ATOM 714 O O . LEU A 1 91 ? 18.272 -6.138 -34.719 1.00 76.12 91 LEU A O 1
ATOM 718 N N . TRP A 1 92 ? 17.303 -4.324 -33.813 1.00 62.91 92 TRP A N 1
ATOM 719 C CA . TRP A 1 92 ? 17.378 -3.479 -35.011 1.00 62.91 92 TRP A CA 1
ATOM 720 C C . TRP A 1 92 ? 18.706 -2.746 -35.194 1.00 62.91 92 TRP A C 1
ATOM 722 O O . TRP A 1 92 ? 18.991 -2.291 -36.297 1.00 62.91 92 TRP A O 1
ATOM 732 N N . ASN A 1 93 ? 19.518 -2.643 -34.143 1.00 67.25 93 ASN A N 1
ATOM 733 C CA . ASN A 1 93 ? 20.862 -2.081 -34.218 1.00 67.25 93 ASN A CA 1
ATOM 734 C C . ASN A 1 93 ? 21.876 -3.080 -33.635 1.00 67.25 93 ASN A C 1
ATOM 736 O O . ASN A 1 93 ? 22.415 -2.844 -32.546 1.00 67.25 93 ASN A O 1
ATOM 740 N N . PRO A 1 94 ? 22.075 -4.239 -34.296 1.00 60.81 94 PRO A N 1
ATOM 741 C CA . PRO A 1 94 ? 23.186 -5.114 -33.961 1.00 60.81 94 PRO A CA 1
ATOM 742 C C . PRO A 1 94 ? 24.469 -4.334 -34.262 1.00 60.81 94 PRO A C 1
ATOM 744 O O . PRO A 1 94 ? 24.553 -3.685 -35.301 1.00 60.81 94 PRO A O 1
ATOM 747 N N . LEU A 1 95 ? 25.396 -4.326 -33.304 1.00 61.34 95 LEU A N 1
ATOM 748 C CA . LEU A 1 95 ? 26.661 -3.584 -33.365 1.00 61.34 95 LEU A CA 1
ATOM 749 C C . LEU A 1 95 ? 27.363 -3.669 -34.728 1.00 61.34 95 LEU A C 1
ATOM 751 O O . LEU A 1 95 ? 27.428 -4.792 -35.279 1.00 61.34 95 LEU A O 1
#